Protein AF-A0A7Y4ENT1-F1 (afdb_monomer_lite)

Radius of gyration: 14.51 Å; chains: 1; bounding box: 37×30×38 Å

pLDDT: mean 80.93, std 11.42, range [56.03, 95.62]

Secondary structure (DSSP, 8-state):
-EEE-S-TT---HHHHHHHHHHHHHH-------EEEEEEE-SS-GGGGBTTB--SEEEEEESHHHHHHHHHHHHHTT-EETTTTS--BTTBSEEEE--STTHHHHS-TT-TTHHHHHHHHHHHHT-

Structure (mmCIF, N/CA/C/O backbone):
data_AF-A0A7Y4ENT1-F1
#
_entry.id   AF-A0A7Y4ENT1-F1
#
loop_
_atom_site.group_PDB
_atom_site.id
_atom_site.type_symbol
_atom_site.label_atom_id
_atom_site.label_alt_id
_atom_site.label_comp_id
_atom_site.label_asym_id
_atom_site.label_entity_id
_atom_site.label_seq_id
_atom_site.pdbx_PDB_ins_code
_atom_site.Cartn_x
_atom_site.Cartn_y
_atom_site.Cartn_z
_atom_site.occupancy
_atom_site.B_iso_or_equiv
_atom_site.auth_seq_id
_atom_site.auth_comp_id
_atom_site.auth_asym_id
_atom_site.auth_atom_id
_atom_site.pdbx_PDB_model_num
ATOM 1 N N . MET A 1 1 ? 1.029 7.187 14.096 1.00 68.00 1 MET A N 1
ATOM 2 C CA . MET A 1 1 ? 0.866 6.106 13.090 1.00 68.00 1 MET A CA 1
ATOM 3 C C . MET A 1 1 ? 1.708 4.867 13.403 1.00 68.00 1 MET A C 1
ATOM 5 O O . MET A 1 1 ? 2.828 5.009 13.882 1.00 68.00 1 MET A O 1
ATOM 9 N N . LYS A 1 2 ? 1.192 3.660 13.127 1.00 66.25 2 LYS A N 1
ATOM 10 C CA . LYS A 1 2 ? 1.953 2.396 13.196 1.00 66.25 2 LYS A CA 1
ATOM 11 C C . LYS A 1 2 ? 1.960 1.739 11.819 1.00 66.25 2 LYS A C 1
ATOM 13 O O . LYS A 1 2 ? 0.896 1.434 11.288 1.00 66.25 2 LYS A O 1
ATOM 18 N N . THR A 1 3 ? 3.137 1.499 11.259 1.00 61.16 3 THR A N 1
ATOM 19 C CA . THR A 1 3 ? 3.283 0.753 10.003 1.00 61.16 3 THR A CA 1
ATOM 20 C C . THR A 1 3 ? 3.755 -0.650 10.326 1.00 61.16 3 THR A C 1
ATOM 22 O O . THR A 1 3 ? 4.781 -0.818 10.983 1.00 61.16 3 THR A O 1
ATOM 25 N N . GLU A 1 4 ? 3.014 -1.656 9.870 1.00 64.19 4 GLU A N 1
ATOM 26 C CA . GLU A 1 4 ? 3.390 -3.058 10.030 1.00 64.19 4 GLU A CA 1
ATOM 27 C C . GLU A 1 4 ? 3.678 -3.676 8.662 1.00 64.19 4 GLU A C 1
ATOM 29 O O . GLU A 1 4 ? 2.866 -3.636 7.730 1.00 64.19 4 GLU A O 1
ATOM 34 N N . LEU A 1 5 ? 4.868 -4.259 8.545 1.00 59.22 5 LEU A N 1
ATOM 35 C CA . LEU A 1 5 ? 5.306 -4.980 7.362 1.00 59.22 5 LEU A CA 1
ATOM 36 C C . LEU A 1 5 ? 4.899 -6.445 7.527 1.00 59.22 5 LEU A C 1
ATOM 38 O O . LEU A 1 5 ? 5.542 -7.212 8.237 1.00 59.22 5 LEU A O 1
ATOM 42 N N . LEU A 1 6 ? 3.806 -6.851 6.879 1.00 57.88 6 LEU A N 1
ATOM 43 C CA . LEU A 1 6 ? 3.327 -8.236 6.970 1.00 57.88 6 LEU A CA 1
ATOM 44 C C . LEU A 1 6 ? 4.214 -9.220 6.181 1.00 57.88 6 LEU A C 1
ATOM 46 O O . LEU A 1 6 ? 4.125 -10.430 6.390 1.00 57.88 6 LEU A O 1
ATOM 50 N N . ASN A 1 7 ? 5.090 -8.719 5.296 1.00 58.78 7 ASN A N 1
ATOM 51 C CA . ASN A 1 7 ? 6.089 -9.523 4.593 1.00 58.78 7 ASN A CA 1
ATOM 52 C C . ASN A 1 7 ? 7.352 -8.710 4.225 1.00 58.78 7 ASN A C 1
ATOM 54 O O . ASN A 1 7 ? 7.397 -8.039 3.191 1.00 58.78 7 ASN A O 1
ATOM 58 N N . ASP A 1 8 ? 8.400 -8.823 5.046 1.00 59.56 8 ASP A N 1
ATOM 59 C CA . ASP A 1 8 ? 9.718 -8.195 4.825 1.00 59.56 8 ASP A CA 1
ATOM 60 C C . ASP A 1 8 ? 10.506 -8.797 3.649 1.00 59.56 8 ASP A C 1
ATOM 62 O O . ASP A 1 8 ? 11.524 -8.248 3.228 1.00 59.56 8 ASP A O 1
ATOM 66 N N . SER A 1 9 ? 10.050 -9.925 3.089 1.00 56.19 9 SER A N 1
ATOM 67 C CA . SER A 1 9 ? 10.707 -10.569 1.937 1.00 56.19 9 SER A CA 1
ATOM 68 C C . SER A 1 9 ? 10.575 -9.749 0.655 1.00 56.19 9 SER A C 1
ATOM 70 O O . SER A 1 9 ? 11.279 -10.002 -0.324 1.00 56.19 9 SER A O 1
ATOM 72 N N . PHE A 1 10 ? 9.649 -8.795 0.654 1.00 66.75 10 PHE A N 1
ATOM 73 C CA . PHE A 1 10 ? 9.403 -7.885 -0.444 1.00 66.75 10 PHE A CA 1
ATOM 74 C C . PHE A 1 10 ? 9.720 -6.467 0.026 1.00 66.75 10 PHE A C 1
ATOM 76 O O . PHE A 1 10 ? 9.375 -6.078 1.144 1.00 66.75 10 PHE A O 1
ATOM 83 N N . ASN A 1 11 ? 10.407 -5.702 -0.816 1.00 71.06 11 ASN A N 1
A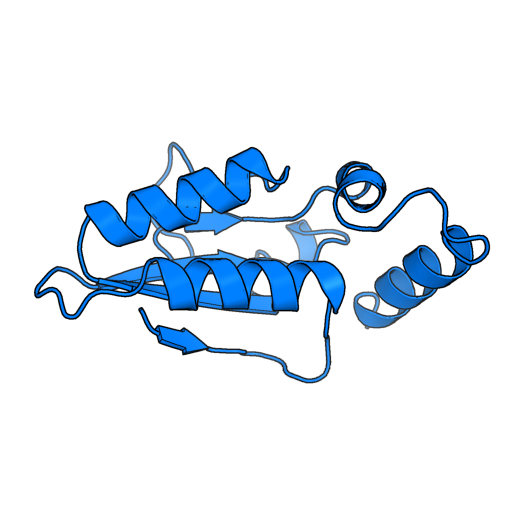TOM 84 C CA . ASN A 1 11 ? 10.767 -4.322 -0.525 1.00 71.06 11 ASN A CA 1
ATOM 85 C C . ASN A 1 11 ? 10.788 -3.521 -1.833 1.00 71.06 11 ASN A C 1
ATOM 87 O O . ASN A 1 11 ? 11.651 -3.716 -2.695 1.00 71.06 11 ASN A O 1
ATOM 91 N N . LEU A 1 12 ? 9.816 -2.627 -1.983 1.00 79.19 12 LEU A N 1
ATOM 92 C CA . LEU A 1 12 ? 9.732 -1.651 -3.061 1.00 79.19 12 LEU A CA 1
ATOM 93 C C . LEU A 1 12 ? 10.539 -0.422 -2.644 1.00 79.19 12 LEU A C 1
ATOM 95 O O . LEU A 1 12 ? 9.977 0.615 -2.326 1.00 79.19 12 LEU A O 1
ATOM 99 N N . LYS A 1 13 ? 11.870 -0.560 -2.614 1.00 75.19 13 LYS A N 1
ATOM 100 C CA . LYS A 1 13 ? 12.808 0.353 -1.932 1.00 75.19 13 LYS A CA 1
ATOM 101 C C . LYS A 1 13 ? 12.507 1.847 -2.034 1.00 75.19 13 LYS A C 1
ATOM 103 O O . LYS A 1 13 ? 12.658 2.536 -1.038 1.00 75.19 13 LYS A O 1
ATOM 108 N N . TYR A 1 14 ? 12.131 2.349 -3.205 1.00 79.62 14 TYR A N 1
ATOM 109 C CA . TYR A 1 14 ? 11.815 3.771 -3.366 1.00 79.62 14 TYR A CA 1
ATOM 110 C C . TYR A 1 14 ? 10.470 4.125 -2.730 1.00 79.62 14 TYR A C 1
ATOM 112 O O . TYR A 1 14 ? 10.426 4.989 -1.861 1.00 79.62 14 TYR A O 1
ATOM 120 N N . PHE A 1 15 ? 9.408 3.403 -3.092 1.00 84.88 15 PHE A N 1
ATOM 121 C CA . PHE A 1 15 ? 8.080 3.594 -2.517 1.00 84.88 15 PHE A CA 1
ATOM 122 C C . PHE A 1 15 ? 8.062 3.410 -0.999 1.00 84.88 15 PHE A C 1
ATOM 124 O O . PHE A 1 15 ? 7.503 4.234 -0.291 1.00 84.88 15 PHE A O 1
ATOM 131 N N . ASP A 1 16 ? 8.692 2.348 -0.496 1.00 86.00 16 ASP A N 1
ATOM 132 C CA . ASP A 1 16 ? 8.725 2.049 0.935 1.00 86.00 16 ASP A CA 1
ATOM 133 C C . ASP A 1 16 ? 9.430 3.159 1.727 1.00 86.00 16 ASP A C 1
ATOM 135 O O . ASP A 1 16 ? 8.961 3.518 2.803 1.00 86.00 16 ASP A O 1
ATOM 139 N N . VAL A 1 17 ? 10.534 3.709 1.201 1.00 86.88 17 VAL A N 1
ATOM 140 C CA . VAL A 1 17 ? 11.252 4.829 1.834 1.00 86.88 17 VAL A CA 1
ATOM 141 C C . VAL A 1 17 ? 10.396 6.089 1.808 1.00 86.88 17 VAL A C 1
ATOM 143 O O . VAL A 1 17 ? 10.213 6.706 2.847 1.00 86.88 17 VAL A O 1
ATOM 146 N N . MET A 1 18 ? 9.812 6.425 0.658 1.00 88.56 18 MET A N 1
ATOM 147 C CA . MET A 1 18 ? 8.941 7.593 0.508 1.00 88.56 18 MET A CA 1
ATOM 148 C C . MET A 1 18 ? 7.717 7.515 1.432 1.00 88.56 18 MET A C 1
ATOM 150 O O . MET A 1 18 ? 7.351 8.489 2.083 1.00 88.56 18 MET A O 1
ATOM 154 N N . LEU A 1 19 ? 7.100 6.335 1.524 1.00 89.81 19 LEU A N 1
ATOM 155 C CA . LEU A 1 19 ? 6.000 6.060 2.437 1.00 89.81 19 LEU A CA 1
ATOM 156 C C . LEU A 1 19 ? 6.446 6.225 3.891 1.00 89.81 19 LEU A C 1
ATOM 158 O O . LEU A 1 19 ? 5.731 6.832 4.681 1.00 89.81 19 LEU A O 1
ATOM 162 N N . GLN A 1 20 ? 7.609 5.688 4.256 1.00 88.62 20 GLN A N 1
ATOM 163 C CA . GLN A 1 20 ? 8.129 5.800 5.613 1.00 88.62 20 GLN A CA 1
ATOM 164 C C . GLN A 1 20 ? 8.423 7.257 5.991 1.00 88.62 20 GLN A C 1
ATOM 166 O O . GLN A 1 20 ? 7.974 7.690 7.048 1.00 88.62 20 GLN A O 1
ATOM 171 N N . GLU A 1 21 ? 9.108 8.011 5.129 1.00 90.12 21 GLU A N 1
ATOM 172 C CA . GLU A 1 21 ? 9.401 9.437 5.333 1.00 90.12 21 GLU A CA 1
ATOM 173 C C . GLU A 1 21 ? 8.108 10.239 5.524 1.00 90.12 21 GLU A C 1
ATOM 175 O O . GLU A 1 21 ? 7.968 10.970 6.503 1.00 90.12 21 GLU A O 1
ATOM 180 N N . HIS A 1 22 ? 7.106 10.019 4.664 1.00 90.12 22 HIS A N 1
ATOM 181 C CA . HIS A 1 22 ? 5.804 10.678 4.789 1.00 90.12 22 HIS A CA 1
ATOM 182 C C . HIS A 1 22 ? 5.120 10.373 6.127 1.00 90.12 22 HIS A C 1
ATOM 184 O O . HIS A 1 22 ? 4.563 11.267 6.766 1.00 90.12 22 HIS A O 1
ATOM 190 N N . ILE A 1 23 ? 5.162 9.115 6.567 1.00 88.62 23 ILE A N 1
ATOM 191 C CA . ILE A 1 23 ? 4.574 8.692 7.841 1.00 88.62 23 ILE A CA 1
ATOM 192 C C . ILE A 1 23 ? 5.308 9.321 9.025 1.00 88.62 23 ILE A C 1
ATOM 194 O O . ILE A 1 23 ? 4.656 9.767 9.967 1.00 88.62 23 ILE A O 1
ATOM 198 N N . GLU A 1 24 ? 6.639 9.358 8.996 1.00 86.69 24 GLU A N 1
ATOM 199 C CA . GLU A 1 24 ? 7.452 9.950 10.060 1.00 86.69 24 GLU A CA 1
ATOM 200 C C . GLU A 1 24 ? 7.172 11.455 10.191 1.00 86.69 24 GLU A C 1
ATOM 202 O O . GLU A 1 24 ? 6.867 11.917 11.295 1.00 86.69 24 GLU A O 1
ATOM 207 N N . ASP A 1 25 ? 7.143 12.181 9.070 1.00 86.38 25 ASP A N 1
ATOM 208 C CA . ASP A 1 25 ? 6.919 13.632 9.021 1.00 86.38 25 ASP A CA 1
ATOM 209 C C . ASP A 1 25 ? 5.498 14.056 9.433 1.00 86.38 25 ASP A C 1
ATOM 211 O O . ASP A 1 25 ? 5.294 15.174 9.914 1.00 86.38 25 ASP A O 1
ATOM 215 N N . ASN A 1 26 ? 4.510 13.170 9.268 1.00 81.75 26 ASN A N 1
ATOM 216 C CA . ASN A 1 26 ? 3.095 13.450 9.547 1.00 81.75 26 ASN A CA 1
ATOM 217 C C . ASN A 1 26 ? 2.549 12.697 10.770 1.00 81.75 26 ASN A C 1
ATOM 219 O O . ASN A 1 26 ? 1.350 12.765 11.053 1.00 81.75 26 ASN A O 1
ATOM 223 N N . SER A 1 27 ? 3.402 11.978 11.505 1.00 74.62 27 SER A N 1
ATOM 224 C CA . SER A 1 27 ? 2.981 11.267 12.709 1.00 74.62 27 SER A CA 1
ATOM 225 C C . SER A 1 27 ? 2.772 12.233 13.875 1.00 74.62 27 SER A C 1
ATOM 227 O O . SER A 1 27 ? 3.657 12.999 14.265 1.00 74.62 27 SER A O 1
ATOM 229 N N . HIS A 1 28 ? 1.585 12.184 14.472 1.00 70.94 28 HIS A N 1
ATOM 230 C CA . HIS A 1 28 ? 1.282 12.937 15.680 1.00 70.94 28 HIS A CA 1
ATOM 231 C C . HIS A 1 28 ? 0.758 11.982 16.756 1.00 70.94 28 HIS A C 1
ATOM 233 O O . HIS A 1 28 ? 0.080 10.998 16.469 1.00 70.94 28 HIS A O 1
ATOM 239 N N . GLU A 1 29 ? 1.080 12.242 18.023 1.00 65.56 29 GLU A N 1
ATOM 240 C CA . GLU A 1 29 ? 0.429 11.536 19.129 1.00 65.56 29 GLU A CA 1
ATOM 241 C C . GLU A 1 29 ? -0.991 12.088 19.274 1.00 65.56 29 GLU A C 1
ATOM 243 O O . GLU A 1 29 ? -1.226 13.087 19.954 1.00 65.56 29 GLU A O 1
ATOM 248 N N . VAL A 1 30 ? -1.934 11.473 18.560 1.00 66.56 30 VAL A N 1
ATOM 249 C CA . VAL A 1 30 ? -3.349 11.848 18.587 1.00 66.56 30 VAL A CA 1
ATOM 250 C C . VAL A 1 30 ? -4.182 10.674 19.086 1.00 66.56 30 VAL A C 1
ATOM 252 O O . VAL A 1 30 ? -3.984 9.536 18.666 1.00 66.56 30 VAL A O 1
ATOM 255 N N . ASP A 1 31 ? -5.153 10.959 19.952 1.00 75.56 31 ASP A N 1
ATOM 256 C CA . ASP A 1 31 ? -6.194 10.002 20.323 1.00 75.56 31 ASP A CA 1
ATOM 257 C C . ASP A 1 31 ? -7.245 9.902 19.207 1.00 75.56 31 ASP A C 1
ATOM 259 O O . ASP A 1 31 ? -7.643 10.902 18.602 1.00 75.56 31 ASP A O 1
ATOM 263 N N . GLY A 1 32 ? -7.754 8.699 18.943 1.00 82.19 32 GLY A N 1
ATOM 264 C CA . GLY A 1 32 ? -8.776 8.506 17.918 1.00 82.19 32 GLY A CA 1
ATOM 265 C C . GLY A 1 32 ? -9.100 7.045 17.634 1.00 82.19 32 GLY A C 1
ATOM 266 O O . GLY A 1 32 ? -8.491 6.132 18.185 1.00 82.19 32 GLY A O 1
ATOM 267 N N . LYS A 1 33 ? -10.084 6.824 16.755 1.00 89.94 33 LYS A N 1
ATOM 268 C CA . LYS A 1 33 ? -10.384 5.491 16.221 1.00 89.94 33 LYS A CA 1
ATOM 269 C C . LYS A 1 33 ? -9.207 5.031 15.355 1.00 89.94 33 LYS A C 1
ATOM 271 O O . LYS A 1 33 ? -8.810 5.763 14.449 1.00 89.94 33 LYS A O 1
ATOM 276 N N . GLU A 1 34 ? -8.701 3.829 15.609 1.00 91.50 34 GLU A N 1
ATOM 277 C CA . GLU A 1 34 ? -7.750 3.171 14.713 1.00 91.50 34 GLU A CA 1
ATOM 278 C C . GLU A 1 34 ? -8.456 2.766 13.413 1.00 91.50 34 GLU A C 1
ATOM 280 O O . GLU A 1 34 ? -9.562 2.215 13.432 1.00 91.50 34 GLU A O 1
ATOM 285 N N . MET A 1 35 ? -7.819 3.072 12.288 1.00 92.56 35 MET A N 1
ATOM 286 C CA . MET A 1 35 ? -8.244 2.655 10.957 1.00 92.56 35 MET A CA 1
ATOM 287 C C . MET A 1 35 ? -7.071 2.026 10.225 1.00 92.56 35 MET A C 1
ATOM 289 O O . MET A 1 35 ? -5.926 2.463 10.367 1.00 92.56 35 MET A O 1
ATOM 293 N N . THR A 1 36 ? -7.359 0.993 9.448 1.00 94.19 36 THR A N 1
ATOM 294 C CA . THR A 1 36 ? -6.348 0.126 8.848 1.00 94.19 36 THR A CA 1
ATOM 295 C C . THR A 1 36 ? -6.391 0.196 7.331 1.00 94.19 36 THR A C 1
ATOM 297 O O . THR A 1 36 ? -7.444 0.219 6.694 1.00 94.19 36 THR A O 1
ATOM 300 N N . ILE A 1 37 ? -5.206 0.225 6.737 1.00 94.94 37 ILE A N 1
ATOM 301 C CA . ILE A 1 37 ? -5.001 0.329 5.299 1.00 94.94 37 ILE A CA 1
ATOM 302 C C . ILE A 1 37 ? -4.133 -0.841 4.868 1.00 94.94 37 ILE A C 1
ATOM 304 O O . ILE A 1 37 ? -3.099 -1.111 5.476 1.00 94.94 37 ILE A O 1
ATOM 308 N N . ALA A 1 38 ? -4.549 -1.532 3.817 1.00 94.06 38 ALA A N 1
ATOM 309 C CA . ALA A 1 38 ? -3.779 -2.568 3.150 1.00 94.06 38 ALA A CA 1
ATOM 310 C C . ALA A 1 38 ? -3.249 -2.032 1.821 1.00 94.06 38 ALA A C 1
ATOM 312 O O . ALA A 1 38 ? -3.989 -1.407 1.069 1.00 94.06 38 ALA A O 1
ATOM 313 N N . ILE A 1 39 ? -1.996 -2.335 1.496 1.00 92.38 39 ILE A N 1
ATOM 314 C CA . ILE A 1 39 ? -1.432 -2.141 0.159 1.00 92.38 39 ILE A CA 1
ATOM 315 C C . ILE A 1 39 ? -1.132 -3.523 -0.403 1.00 92.38 39 ILE A C 1
ATOM 317 O O . ILE A 1 39 ? -0.338 -4.281 0.161 1.00 92.38 39 ILE A O 1
ATOM 321 N N . LEU A 1 40 ? -1.798 -3.871 -1.496 1.00 89.38 40 LEU A N 1
ATOM 322 C CA . LEU A 1 40 ? -1.612 -5.127 -2.199 1.0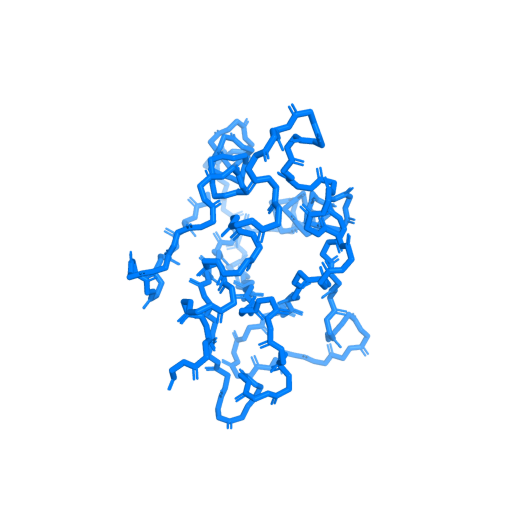0 89.38 40 LEU A CA 1
ATOM 323 C C . LEU A 1 40 ? -0.324 -5.120 -3.017 1.00 89.38 40 LEU A C 1
ATOM 325 O O . LEU A 1 40 ? 0.146 -4.061 -3.441 1.00 89.38 40 LEU A O 1
ATOM 329 N N . PRO A 1 41 ? 0.213 -6.314 -3.308 1.00 82.94 41 PRO A N 1
ATOM 330 C CA . PRO A 1 41 ? 1.197 -6.471 -4.353 1.00 82.94 41 PRO A CA 1
ATOM 331 C C . PRO A 1 41 ? 0.744 -5.809 -5.660 1.00 82.94 41 PRO A C 1
ATOM 333 O O . PRO A 1 41 ? -0.423 -5.928 -6.045 1.00 82.94 41 PRO A O 1
ATOM 336 N N . PRO A 1 42 ? 1.671 -5.161 -6.371 1.00 74.88 42 PRO A N 1
ATOM 337 C CA . PRO A 1 42 ? 1.368 -4.464 -7.619 1.00 74.88 42 PRO A CA 1
ATOM 338 C C . PRO A 1 42 ? 0.906 -5.365 -8.764 1.00 74.88 42 PRO A C 1
ATOM 340 O O . PRO A 1 42 ? 0.281 -4.921 -9.722 1.00 74.88 42 PRO A O 1
ATOM 343 N N . ILE A 1 43 ? 1.243 -6.650 -8.692 1.00 71.69 43 ILE A N 1
ATOM 344 C CA . ILE A 1 43 ? 1.096 -7.570 -9.811 1.00 71.69 43 ILE A CA 1
ATOM 345 C C . ILE A 1 43 ? -0.074 -8.484 -9.539 1.00 71.69 43 ILE A C 1
ATOM 347 O O . ILE A 1 43 ? -0.096 -9.196 -8.542 1.00 71.69 43 ILE A O 1
ATOM 351 N N . GLU A 1 44 ? -1.039 -8.463 -10.456 1.00 73.38 44 GLU A N 1
ATOM 352 C CA . GLU A 1 44 ? -2.263 -9.260 -10.379 1.00 73.38 44 GLU A CA 1
ATOM 353 C C . GLU A 1 44 ? -2.989 -9.110 -9.023 1.00 73.38 44 GLU A C 1
ATOM 355 O O . GLU A 1 44 ? -3.276 -10.117 -8.369 1.00 73.38 44 GLU A O 1
ATOM 360 N N . PRO A 1 45 ? -3.368 -7.884 -8.600 1.00 74.81 45 PRO A N 1
ATOM 361 C CA . PRO A 1 45 ? -3.951 -7.617 -7.275 1.00 74.81 45 PRO A CA 1
ATOM 362 C C . PRO A 1 45 ? -5.160 -8.509 -6.958 1.00 74.81 45 PRO A C 1
ATOM 364 O O . PRO A 1 45 ? -5.369 -8.909 -5.816 1.00 74.81 45 PRO A O 1
ATOM 367 N N . LYS A 1 46 ? -5.908 -8.934 -7.987 1.00 80.69 46 LYS A N 1
ATOM 368 C CA . LYS A 1 46 ? -7.016 -9.895 -7.872 1.00 80.69 46 LYS A CA 1
ATOM 369 C C . LYS A 1 46 ? -6.630 -11.218 -7.200 1.00 80.69 46 LYS A C 1
ATOM 371 O O . LYS A 1 46 ? -7.464 -11.790 -6.504 1.00 80.69 46 LYS A O 1
ATOM 376 N N . LYS A 1 47 ? -5.395 -11.705 -7.376 1.00 81.94 47 LYS A N 1
ATOM 377 C CA . LYS A 1 47 ? -4.897 -12.928 -6.716 1.00 81.94 47 LYS A CA 1
ATOM 378 C C . LYS A 1 47 ? -4.693 -12.747 -5.210 1.00 81.94 47 LYS A C 1
ATOM 380 O O . LYS A 1 47 ? -4.705 -13.732 -4.478 1.00 81.94 47 LYS A O 1
ATOM 385 N N . TYR A 1 48 ? -4.549 -11.505 -4.757 1.00 80.31 48 TYR A N 1
ATOM 386 C CA . TYR A 1 48 ? -4.287 -11.133 -3.368 1.00 80.31 48 TYR A CA 1
ATOM 387 C C . TYR A 1 48 ? -5.519 -10.587 -2.650 1.00 80.31 48 TYR A C 1
ATOM 389 O O . TYR A 1 48 ? -5.387 -10.104 -1.534 1.00 80.31 48 TYR A O 1
ATOM 397 N N . LEU A 1 49 ? -6.700 -10.651 -3.275 1.00 82.69 49 LEU A N 1
ATOM 398 C CA . LEU A 1 49 ? -7.967 -10.214 -2.682 1.00 82.69 49 LEU A CA 1
ATOM 399 C C . LEU A 1 49 ? -8.730 -11.338 -1.968 1.00 82.69 49 LEU A C 1
ATOM 401 O O . LEU A 1 49 ? -9.674 -11.041 -1.250 1.00 82.69 49 LEU A O 1
ATOM 405 N N . ASN A 1 50 ? -8.377 -12.612 -2.180 1.00 82.31 50 ASN A N 1
ATOM 406 C CA . ASN A 1 50 ? -9.098 -13.750 -1.596 1.00 82.31 50 ASN A CA 1
ATOM 407 C C . ASN A 1 50 ? -8.172 -14.961 -1.327 1.00 82.31 50 ASN A C 1
ATOM 409 O O . ASN A 1 50 ? -7.939 -15.767 -2.233 1.00 82.31 50 ASN A O 1
ATOM 413 N N . PRO A 1 51 ? -7.665 -15.142 -0.090 1.00 82.56 51 PRO A N 1
ATOM 414 C CA . PRO A 1 51 ? -7.800 -14.220 1.044 1.00 82.56 51 PRO A CA 1
ATOM 415 C C . PRO A 1 51 ? -6.994 -12.937 0.815 1.00 82.56 51 PRO A C 1
ATOM 417 O O . PRO A 1 51 ? -6.035 -12.963 0.033 1.00 82.56 51 PRO A O 1
ATOM 420 N N . LEU A 1 52 ? -7.355 -11.844 1.497 1.00 86.81 52 LEU A N 1
ATOM 421 C CA . LEU A 1 52 ? -6.589 -10.607 1.415 1.00 86.81 52 LEU A CA 1
ATOM 422 C C . LEU A 1 52 ? -5.143 -10.836 1.886 1.00 86.81 52 LEU A C 1
ATOM 424 O O . LEU A 1 52 ? -4.895 -11.331 2.987 1.00 86.81 52 LEU A O 1
ATOM 428 N N . ARG A 1 53 ? -4.174 -10.503 1.033 1.00 86.50 53 ARG A N 1
ATOM 429 C CA . ARG A 1 53 ? -2.737 -10.689 1.285 1.00 86.50 53 ARG A CA 1
ATOM 430 C C . ARG A 1 53 ? -1.989 -9.394 0.986 1.00 86.50 53 ARG A C 1
ATOM 432 O O . ARG A 1 53 ? -1.395 -9.267 -0.088 1.00 86.50 53 ARG A O 1
ATOM 439 N N . PRO A 1 54 ? -2.042 -8.421 1.907 1.00 88.38 54 PRO A N 1
ATOM 440 C CA . PRO A 1 54 ? -1.307 -7.181 1.754 1.00 88.38 54 PRO A CA 1
ATOM 441 C C . PRO A 1 54 ? 0.201 -7.424 1.766 1.00 88.38 54 PRO A C 1
ATOM 443 O O . PRO A 1 54 ? 0.730 -8.264 2.493 1.00 88.38 54 PRO A O 1
ATOM 446 N N . TYR A 1 55 ? 0.891 -6.630 0.965 1.00 85.25 55 TYR A N 1
ATOM 447 C CA . TYR A 1 55 ? 2.334 -6.472 0.992 1.00 85.25 55 TYR A CA 1
ATOM 448 C C . TYR A 1 55 ? 2.771 -5.503 2.112 1.00 85.25 55 TYR A C 1
ATOM 450 O O . TYR A 1 55 ? 3.798 -5.717 2.765 1.00 85.25 55 TYR A O 1
ATOM 458 N N . ARG A 1 56 ? 1.966 -4.464 2.377 1.00 89.50 56 ARG A N 1
ATOM 459 C CA . ARG A 1 56 ? 2.128 -3.528 3.504 1.00 89.50 56 ARG A CA 1
ATOM 460 C C . ARG A 1 56 ? 0.790 -3.292 4.185 1.00 89.50 56 ARG A C 1
ATOM 462 O O . ARG A 1 56 ? -0.243 -3.273 3.517 1.00 89.50 56 ARG A O 1
ATOM 469 N N . SER A 1 57 ? 0.825 -3.063 5.491 1.00 91.69 57 SER A N 1
ATOM 470 C CA . SER A 1 57 ? -0.323 -2.574 6.249 1.00 91.69 57 SER A CA 1
ATOM 471 C C . SER A 1 57 ? 0.046 -1.337 7.054 1.00 91.69 57 SER A C 1
ATOM 473 O O . SER A 1 57 ? 1.147 -1.239 7.595 1.00 91.69 57 SER A O 1
ATOM 475 N N . ILE A 1 58 ? -0.881 -0.391 7.135 1.00 91.75 58 ILE A N 1
ATOM 476 C CA . ILE A 1 58 ? -0.708 0.862 7.865 1.00 91.75 58 ILE A CA 1
ATOM 477 C C . ILE A 1 58 ? -1.898 1.026 8.801 1.00 91.75 58 ILE A C 1
ATOM 479 O O . ILE A 1 58 ? -3.044 0.883 8.379 1.00 91.75 58 ILE A O 1
ATOM 483 N N . THR A 1 59 ? -1.623 1.365 10.054 1.00 91.94 59 THR A N 1
ATOM 484 C CA . THR A 1 59 ? -2.628 1.737 11.047 1.00 91.94 59 THR A CA 1
ATOM 485 C C . THR A 1 59 ? -2.497 3.227 11.340 1.00 91.94 59 THR A C 1
ATOM 487 O O . THR A 1 59 ? -1.475 3.693 11.862 1.00 91.94 59 THR A O 1
ATOM 490 N N . ALA A 1 60 ? -3.544 3.973 10.997 1.00 90.56 60 ALA A N 1
ATOM 491 C CA . ALA A 1 60 ? -3.683 5.396 11.274 1.00 90.56 60 ALA A CA 1
ATOM 492 C C . ALA A 1 60 ? -4.625 5.611 12.465 1.00 90.56 60 ALA A C 1
ATOM 494 O O . ALA A 1 60 ? -5.634 4.912 12.596 1.00 90.56 60 ALA A O 1
ATOM 495 N N . THR A 1 61 ? -4.320 6.589 13.317 1.00 89.62 61 THR A N 1
ATOM 496 C CA . THR A 1 61 ? -5.139 6.910 14.487 1.00 89.62 61 THR A CA 1
ATOM 497 C C . THR A 1 61 ? -5.876 8.225 14.257 1.00 89.62 61 THR A C 1
ATOM 499 O O . THR A 1 61 ? -5.288 9.300 14.190 1.00 89.62 61 THR A O 1
ATOM 502 N N . GLY A 1 62 ? -7.204 8.148 14.162 1.00 88.56 62 GLY A N 1
ATOM 503 C CA . GLY A 1 62 ? -8.054 9.309 13.913 1.00 88.56 62 GLY A CA 1
ATOM 504 C C . GLY A 1 62 ? -8.180 9.682 12.431 1.00 88.56 62 GLY A C 1
ATOM 505 O O . GLY A 1 62 ? -7.382 9.300 11.577 1.00 88.56 62 GLY A O 1
ATOM 506 N N . LEU A 1 63 ? -9.248 10.425 12.118 1.00 89.50 63 LEU A N 1
ATOM 507 C CA . LEU A 1 63 ? -9.663 10.711 10.738 1.00 89.50 63 LEU A CA 1
ATOM 508 C C . LEU A 1 63 ? -8.618 11.506 9.947 1.00 89.50 63 LEU A C 1
ATOM 510 O O . LEU A 1 63 ? -8.433 11.251 8.764 1.00 89.50 63 LEU A O 1
ATOM 514 N N . ASN A 1 64 ? -7.923 12.441 10.596 1.00 89.44 64 ASN A N 1
ATOM 515 C CA . ASN A 1 64 ? -6.946 13.290 9.920 1.00 89.4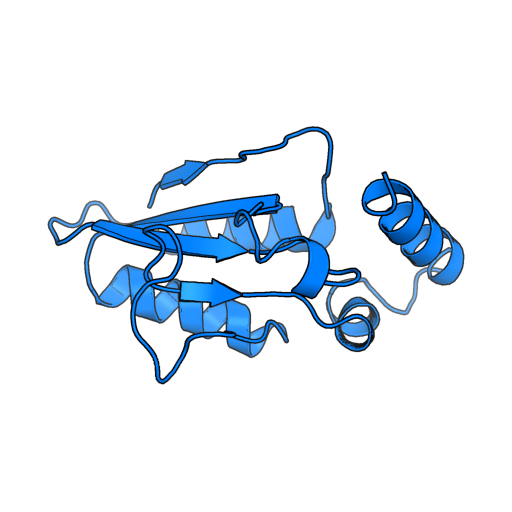4 64 ASN A CA 1
ATOM 516 C C . ASN A 1 64 ? -5.729 12.495 9.437 1.00 89.44 64 ASN A C 1
ATOM 518 O O . ASN A 1 64 ? -5.338 12.664 8.287 1.00 89.44 64 ASN A O 1
ATOM 522 N N . GLU A 1 65 ? -5.164 11.613 10.274 1.00 88.81 65 GLU A N 1
ATOM 523 C CA . GLU A 1 65 ? -4.046 10.751 9.861 1.00 88.81 65 GLU A CA 1
ATOM 524 C C . GLU A 1 65 ? -4.475 9.825 8.722 1.00 88.81 65 GLU A C 1
ATOM 526 O O . GLU A 1 65 ? -3.760 9.683 7.735 1.00 88.81 65 GLU A O 1
ATOM 531 N N . PHE A 1 66 ? -5.673 9.239 8.831 1.00 91.50 66 PHE A N 1
ATOM 532 C CA . PHE A 1 66 ? -6.208 8.338 7.815 1.00 91.50 66 PHE A CA 1
ATOM 533 C C . PHE A 1 66 ? -6.426 9.032 6.465 1.00 91.50 66 PHE A C 1
ATOM 535 O O . PHE A 1 66 ? -6.039 8.496 5.428 1.00 91.50 66 PHE A O 1
ATOM 542 N N . ILE A 1 67 ? -7.001 10.237 6.454 1.00 92.06 67 ILE A N 1
ATOM 543 C CA . ILE A 1 67 ? -7.160 11.018 5.219 1.00 92.06 67 ILE A CA 1
ATOM 544 C C . ILE A 1 67 ? -5.792 11.406 4.657 1.00 92.06 67 ILE A C 1
ATOM 546 O O . ILE A 1 67 ? -5.565 11.242 3.467 1.00 92.06 67 ILE A O 1
ATOM 550 N N . ASN A 1 68 ? -4.868 11.873 5.499 1.00 92.31 68 ASN A N 1
ATOM 551 C CA . ASN A 1 68 ? -3.539 12.292 5.060 1.00 92.31 68 ASN A CA 1
ATOM 552 C C . ASN A 1 68 ? -2.806 11.153 4.330 1.00 92.31 68 ASN A C 1
ATOM 554 O O . ASN A 1 68 ? -2.351 11.337 3.202 1.00 92.31 68 ASN A O 1
ATOM 558 N N . ILE A 1 69 ? -2.764 9.958 4.927 1.00 92.75 69 ILE A N 1
ATOM 559 C CA . ILE A 1 69 ? -2.082 8.824 4.304 1.00 92.75 69 ILE A CA 1
ATOM 560 C C . ILE A 1 69 ? -2.822 8.318 3.060 1.00 92.75 69 ILE A C 1
ATOM 562 O O . ILE A 1 69 ? -2.181 8.013 2.063 1.00 92.75 69 ILE A O 1
ATOM 566 N N . THR A 1 70 ? -4.158 8.253 3.069 1.00 94.38 70 THR A N 1
ATOM 567 C CA . THR A 1 70 ? -4.911 7.784 1.892 1.00 94.38 70 THR A CA 1
ATOM 568 C C . THR A 1 70 ? -4.786 8.750 0.717 1.00 94.38 70 THR A C 1
ATOM 570 O O . THR A 1 70 ? -4.579 8.288 -0.401 1.00 94.38 70 THR A O 1
ATOM 573 N N . SER A 1 71 ? -4.800 10.064 0.963 1.00 94.31 71 SER A N 1
ATOM 574 C CA . SER A 1 71 ? -4.504 11.078 -0.053 1.00 94.31 71 SER A CA 1
ATOM 575 C C . SER A 1 71 ? -3.094 10.927 -0.614 1.00 94.31 71 SER A C 1
ATOM 577 O O . SER A 1 71 ? -2.939 10.900 -1.828 1.00 94.31 71 SER A O 1
ATOM 579 N N . PHE A 1 72 ? -2.081 10.756 0.240 1.00 93.50 72 PHE A N 1
ATOM 580 C CA . PHE A 1 72 ? -0.703 10.535 -0.207 1.00 93.50 72 PHE A CA 1
ATOM 581 C C . PHE A 1 72 ? -0.581 9.311 -1.125 1.00 93.50 72 PHE A C 1
ATOM 583 O O . PHE A 1 72 ? 0.092 9.373 -2.151 1.00 93.50 72 PHE A O 1
ATOM 590 N N . LEU A 1 73 ? -1.246 8.200 -0.790 1.00 93.38 73 LEU A N 1
ATOM 591 C CA . LEU A 1 73 ? -1.234 7.006 -1.636 1.00 93.38 73 LEU A CA 1
ATOM 592 C C . LEU A 1 73 ? -1.888 7.282 -3.001 1.00 93.38 73 LEU A C 1
ATOM 594 O O . LEU A 1 73 ? -1.318 6.905 -4.022 1.00 93.38 73 LEU A O 1
ATOM 598 N N . GLU A 1 74 ? -3.038 7.964 -3.033 1.00 92.88 74 GLU A N 1
ATOM 599 C CA . GLU A 1 74 ? -3.720 8.326 -4.288 1.00 92.88 74 GLU A CA 1
ATOM 600 C C . GLU A 1 74 ? -2.907 9.313 -5.143 1.00 92.88 74 GLU A C 1
ATOM 602 O O . GLU A 1 74 ? -2.834 9.153 -6.359 1.00 92.88 74 GLU A O 1
ATOM 607 N N . GLU A 1 75 ? -2.260 10.303 -4.523 1.00 91.19 75 GLU A N 1
ATOM 608 C CA . GLU A 1 75 ? -1.399 11.286 -5.201 1.00 91.19 75 GLU A CA 1
ATOM 609 C C . GLU A 1 75 ? -0.150 10.650 -5.830 1.00 91.19 75 GLU A C 1
ATOM 611 O O . GLU A 1 75 ? 0.371 11.175 -6.810 1.00 91.19 75 GLU A O 1
ATOM 616 N N . ASN A 1 76 ? 0.295 9.506 -5.301 1.00 88.06 76 ASN A N 1
ATOM 617 C CA . ASN A 1 76 ? 1.409 8.713 -5.830 1.00 88.06 76 ASN A CA 1
ATOM 618 C C . ASN A 1 76 ? 0.943 7.540 -6.717 1.00 88.06 76 ASN A C 1
ATOM 620 O O . ASN A 1 76 ? 1.667 6.556 -6.872 1.00 88.06 76 ASN A O 1
ATOM 624 N N . GLY A 1 77 ? -0.276 7.615 -7.260 1.00 87.38 77 GLY A N 1
ATOM 625 C CA . GLY A 1 77 ? -0.763 6.686 -8.284 1.00 87.38 77 GLY A CA 1
ATOM 626 C C . GLY A 1 77 ? -1.398 5.397 -7.755 1.00 87.38 77 GLY A C 1
ATOM 627 O O . GLY A 1 77 ? -1.838 4.557 -8.540 1.00 87.38 77 GLY A O 1
ATOM 628 N N . LEU A 1 78 ? -1.503 5.195 -6.436 1.00 91.81 78 LEU A N 1
ATOM 629 C CA . LEU A 1 78 ? -2.170 4.004 -5.909 1.00 91.81 78 LEU A CA 1
ATOM 630 C C . LEU A 1 78 ? -3.689 4.130 -6.013 1.00 91.81 78 LEU A C 1
ATOM 632 O O . LEU A 1 78 ? -4.287 5.165 -5.734 1.00 91.81 78 LEU A O 1
ATOM 636 N N . VAL A 1 79 ? -4.339 3.011 -6.324 1.00 91.94 79 VAL A N 1
ATOM 637 C CA . VAL A 1 79 ? -5.789 2.959 -6.515 1.00 91.94 79 VAL A CA 1
ATOM 638 C C . VAL A 1 79 ? -6.451 2.239 -5.346 1.00 91.94 79 VAL A C 1
ATOM 640 O O . VAL A 1 79 ? -6.156 1.072 -5.073 1.00 91.94 79 VAL A O 1
ATOM 643 N N . CYS A 1 80 ? -7.388 2.919 -4.680 1.00 93.94 80 CYS A N 1
ATOM 644 C CA . CYS A 1 80 ? -8.227 2.335 -3.636 1.00 93.94 80 CYS A CA 1
ATOM 645 C C . CYS A 1 80 ? -9.346 1.476 -4.248 1.00 93.94 80 CYS A C 1
ATOM 647 O O . CYS A 1 80 ? -10.223 1.971 -4.955 1.00 93.94 80 CYS A O 1
ATOM 649 N N . ILE A 1 81 ? -9.336 0.176 -3.957 1.00 92.00 81 ILE A N 1
ATOM 650 C CA . ILE A 1 81 ? -10.260 -0.820 -4.522 1.00 92.00 81 ILE A CA 1
ATOM 651 C C . ILE A 1 81 ? -11.651 -0.703 -3.899 1.00 92.00 81 ILE A C 1
ATOM 653 O O . ILE A 1 81 ? -12.653 -0.995 -4.551 1.00 92.00 81 ILE A O 1
ATOM 657 N N . ASN A 1 82 ? -11.717 -0.302 -2.631 1.00 93.00 82 ASN A N 1
ATOM 658 C CA . ASN A 1 82 ? -12.935 -0.342 -1.833 1.00 93.00 82 ASN A CA 1
ATOM 659 C C . ASN A 1 82 ? -13.449 1.052 -1.442 1.00 93.00 82 ASN A C 1
ATOM 661 O O . ASN A 1 82 ? -14.244 1.143 -0.512 1.00 93.00 82 ASN A O 1
ATOM 665 N N . LYS A 1 83 ? -13.045 2.108 -2.167 1.00 87.00 83 LYS A N 1
ATOM 666 C CA . LYS A 1 83 ? -13.341 3.526 -1.872 1.00 87.00 83 LYS A CA 1
ATOM 667 C C . LYS A 1 83 ? -14.819 3.813 -1.584 1.00 87.00 83 LYS A C 1
ATOM 669 O O . LYS A 1 83 ? -15.130 4.535 -0.644 1.00 87.00 83 LYS A O 1
ATOM 674 N N . ASP A 1 84 ? -15.713 3.196 -2.356 1.00 85.50 84 ASP A N 1
ATOM 675 C CA . ASP A 1 84 ? -17.169 3.374 -2.246 1.00 85.50 84 ASP A CA 1
ATOM 676 C C . ASP A 1 84 ? -17.876 2.172 -1.593 1.00 85.50 84 ASP A C 1
ATOM 678 O O . ASP A 1 84 ? -19.087 1.982 -1.733 1.00 85.50 84 ASP A O 1
ATOM 682 N N . SER A 1 85 ? -17.125 1.311 -0.909 1.00 87.12 85 SER A N 1
ATOM 683 C CA . SER A 1 85 ? -17.640 0.080 -0.308 1.00 87.12 85 SER A CA 1
ATOM 684 C C . SER A 1 85 ? -17.191 -0.073 1.145 1.00 87.12 85 SER A C 1
ATOM 686 O O . SER A 1 85 ? -16.466 0.757 1.683 1.00 87.12 85 SER A O 1
ATOM 688 N N . GLY A 1 86 ? -17.679 -1.117 1.815 1.00 89.56 86 GLY A N 1
ATOM 689 C CA . GLY A 1 86 ? -17.288 -1.407 3.193 1.00 89.56 86 GLY A CA 1
ATOM 690 C C . GLY A 1 86 ? -15.835 -1.871 3.323 1.00 89.56 86 GLY A C 1
ATOM 691 O O . GLY A 1 86 ? -15.099 -2.013 2.342 1.00 89.56 86 GLY A O 1
ATOM 692 N N . SER A 1 87 ? -15.442 -2.157 4.562 1.00 91.19 87 SER A N 1
ATOM 693 C CA . SER A 1 87 ? -14.152 -2.778 4.844 1.00 91.19 87 SER A CA 1
ATOM 694 C C . SER A 1 87 ? -14.040 -4.162 4.196 1.00 91.19 87 SER A C 1
ATOM 696 O O . SER A 1 87 ? -15.023 -4.901 4.084 1.00 91.19 87 SER A O 1
ATOM 698 N N . ILE A 1 88 ? -12.825 -4.518 3.780 1.00 92.00 88 ILE A N 1
ATOM 699 C CA . ILE A 1 88 ? -12.488 -5.827 3.204 1.00 92.00 88 ILE A CA 1
ATOM 700 C C . ILE A 1 88 ? -11.519 -6.516 4.159 1.00 92.00 88 ILE A C 1
ATOM 702 O O . ILE A 1 88 ? -10.478 -5.953 4.481 1.00 92.00 88 ILE A O 1
ATOM 706 N N . ASP A 1 89 ? -11.865 -7.715 4.633 1.00 89.19 89 ASP A N 1
ATOM 707 C CA . ASP A 1 89 ? -11.044 -8.519 5.553 1.00 89.19 89 ASP A CA 1
ATOM 708 C C . ASP A 1 89 ? -10.502 -7.729 6.768 1.00 89.19 89 ASP A C 1
ATOM 710 O O . ASP A 1 89 ? -9.403 -7.973 7.256 1.00 89.19 89 ASP A O 1
ATOM 714 N N . GLY A 1 90 ? -11.289 -6.769 7.273 1.00 90.00 90 GLY A N 1
ATOM 715 C CA . GLY A 1 90 ? -10.925 -5.936 8.426 1.00 90.00 90 GLY A CA 1
ATOM 716 C C . GLY A 1 90 ? -10.082 -4.695 8.109 1.00 90.00 90 GLY A C 1
ATOM 717 O O . GLY A 1 90 ? -9.727 -3.981 9.043 1.00 90.00 90 GLY A O 1
ATOM 718 N N . PHE A 1 91 ? -9.801 -4.412 6.833 1.00 93.38 91 PHE A N 1
ATOM 719 C CA . PHE A 1 91 ? -9.144 -3.183 6.381 1.00 93.38 91 PHE A CA 1
ATOM 720 C C . PHE A 1 91 ? -10.164 -2.136 5.935 1.00 93.38 91 PHE A C 1
ATOM 722 O O . PHE A 1 91 ? -11.040 -2.435 5.119 1.00 93.38 91 PHE A O 1
ATOM 729 N N . ASP A 1 92 ? -10.050 -0.912 6.458 1.00 95.06 92 ASP A N 1
ATOM 730 C CA . ASP A 1 92 ? -10.901 0.220 6.075 1.00 95.06 92 ASP A CA 1
ATOM 731 C C . ASP A 1 92 ? -10.637 0.643 4.620 1.00 95.06 92 ASP A C 1
ATOM 733 O O . ASP A 1 92 ? -11.588 0.871 3.873 1.00 95.06 92 ASP A O 1
ATOM 737 N N . CYS A 1 93 ? -9.371 0.657 4.179 1.00 95.62 93 CYS A N 1
ATOM 738 C CA . CYS A 1 93 ? -9.011 0.838 2.768 1.00 95.62 93 CYS A CA 1
ATOM 739 C C . CYS A 1 93 ? -8.036 -0.228 2.258 1.00 95.62 93 CYS A C 1
ATOM 741 O O . CYS A 1 93 ? -7.106 -0.632 2.952 1.00 95.62 93 CYS A O 1
ATOM 743 N N . VAL A 1 94 ? -8.213 -0.638 1.003 1.00 94.75 94 VAL A N 1
ATOM 744 C CA . VAL A 1 94 ? -7.323 -1.560 0.292 1.00 94.75 94 VAL A CA 1
ATOM 745 C C . VAL A 1 94 ? -6.850 -0.898 -0.994 1.00 94.75 94 VAL A C 1
ATOM 747 O O . VAL A 1 94 ? -7.644 -0.651 -1.898 1.00 94.75 94 VAL A O 1
ATOM 750 N N . PHE A 1 95 ? -5.552 -0.651 -1.088 1.00 94.31 95 PHE A N 1
ATOM 751 C CA . PHE A 1 95 ? -4.887 -0.057 -2.239 1.00 94.31 95 PHE A CA 1
ATOM 752 C C . PHE A 1 95 ? -4.124 -1.099 -3.045 1.00 94.31 95 PHE A C 1
ATOM 754 O O . PHE A 1 95 ? -3.678 -2.113 -2.512 1.00 94.31 95 PHE A O 1
ATOM 761 N N . PHE A 1 96 ? -3.907 -0.821 -4.323 1.00 90.62 96 PHE A N 1
ATOM 762 C CA . PHE A 1 96 ? -2.877 -1.480 -5.118 1.00 90.62 96 PHE A CA 1
ATOM 763 C C . PHE A 1 96 ? -2.114 -0.438 -5.932 1.00 90.62 96 PHE A C 1
ATOM 765 O O . PHE A 1 96 ? -2.640 0.638 -6.210 1.00 90.62 96 PHE A O 1
ATOM 772 N N . ILE A 1 97 ? -0.884 -0.775 -6.305 1.00 86.19 97 ILE A N 1
ATOM 773 C CA . ILE A 1 97 ? -0.059 0.036 -7.201 1.00 86.19 97 ILE A CA 1
ATOM 774 C C . ILE A 1 97 ? -0.294 -0.489 -8.627 1.00 86.19 97 ILE A C 1
ATOM 776 O O . ILE A 1 97 ? 0.041 -1.652 -8.881 1.00 86.19 97 ILE A O 1
ATOM 780 N N . PRO A 1 98 ? -0.895 0.289 -9.544 1.00 81.81 98 PRO A N 1
ATOM 781 C CA . PRO A 1 98 ? -1.008 -0.098 -10.946 1.00 81.81 98 PRO A CA 1
ATOM 782 C C . PRO A 1 98 ? 0.373 -0.314 -11.574 1.00 81.81 98 PRO A C 1
ATOM 784 O O . PRO A 1 98 ? 1.334 0.366 -11.230 1.00 81.81 98 PRO A O 1
ATOM 787 N N . GLU A 1 99 ? 0.486 -1.257 -12.512 1.00 73.50 99 GLU A N 1
ATOM 788 C CA . GLU A 1 99 ? 1.779 -1.574 -13.140 1.00 73.50 99 GLU A CA 1
ATOM 789 C C . GLU A 1 99 ? 2.354 -0.391 -13.945 1.00 73.50 99 GLU A C 1
ATOM 791 O O . GLU A 1 99 ? 3.567 -0.237 -14.037 1.00 73.50 99 GLU A O 1
ATOM 796 N N . GLU A 1 100 ? 1.488 0.458 -14.497 1.00 70.25 100 GLU A N 1
ATOM 797 C CA . GLU A 1 100 ? 1.862 1.674 -15.232 1.00 70.25 100 GLU A CA 1
ATOM 798 C C . GLU A 1 100 ? 2.508 2.745 -14.340 1.00 70.25 100 GLU A C 1
ATOM 800 O O . GLU A 1 100 ? 3.475 3.379 -14.751 1.00 70.25 100 GLU A O 1
ATOM 805 N N . GLU A 1 101 ? 2.080 2.836 -13.081 1.00 70.38 101 GLU A N 1
ATOM 806 C CA . GLU A 1 101 ? 2.570 3.810 -12.095 1.00 70.38 101 GLU A CA 1
ATOM 807 C C . GLU A 1 101 ? 3.947 3.423 -11.521 1.00 70.38 101 GLU A C 1
ATOM 809 O O . GLU A 1 101 ? 4.570 4.179 -10.778 1.00 70.38 101 GLU A O 1
ATOM 814 N N . PHE A 1 102 ? 4.490 2.252 -11.885 1.00 68.38 102 PHE A N 1
ATOM 815 C CA . PHE A 1 102 ? 5.874 1.907 -11.541 1.00 68.38 102 PHE A CA 1
ATOM 816 C C . PHE A 1 102 ? 6.885 2.872 -12.151 1.00 68.38 102 PHE A C 1
ATOM 818 O O . PHE A 1 102 ? 7.956 3.057 -11.576 1.00 68.38 102 PHE A O 1
ATOM 825 N N . ILE A 1 103 ? 6.562 3.463 -13.301 1.00 59.41 103 ILE A N 1
ATOM 826 C CA . ILE A 1 103 ? 7.432 4.435 -13.965 1.00 59.41 103 ILE A CA 1
ATOM 827 C C . ILE A 1 103 ? 7.532 5.706 -13.116 1.00 59.41 103 ILE A C 1
ATOM 829 O O . ILE A 1 103 ? 8.614 6.261 -12.977 1.00 59.41 103 ILE A O 1
ATOM 833 N N . ASP A 1 104 ? 6.438 6.126 -12.487 1.00 62.31 104 ASP A N 1
ATOM 834 C CA . ASP A 1 104 ? 6.392 7.366 -11.710 1.00 62.31 104 ASP A CA 1
ATOM 835 C C . ASP A 1 104 ? 6.955 7.191 -10.288 1.00 62.31 104 ASP A C 1
ATOM 837 O O . ASP A 1 104 ? 7.514 8.119 -9.701 1.00 62.31 104 ASP A O 1
ATOM 841 N N . ILE A 1 105 ? 6.897 5.969 -9.748 1.00 65.75 105 ILE A N 1
ATOM 842 C CA . ILE A 1 105 ? 7.426 5.620 -8.418 1.00 65.75 105 ILE A CA 1
ATOM 843 C C . ILE A 1 105 ? 8.951 5.376 -8.439 1.00 65.75 105 ILE A C 1
ATOM 845 O O . ILE A 1 105 ? 9.617 5.409 -7.396 1.00 65.75 105 ILE A O 1
ATOM 849 N N . TYR A 1 106 ? 9.538 5.127 -9.614 1.00 66.44 106 TYR A N 1
ATOM 850 C CA . TYR A 1 106 ? 10.963 4.840 -9.783 1.00 66.44 106 TYR A CA 1
ATOM 851 C C . TYR A 1 106 ? 11.588 5.809 -10.791 1.00 66.44 106 TYR A C 1
ATOM 853 O O . TYR A 1 106 ? 11.065 5.973 -11.878 1.00 66.44 106 TYR A O 1
ATOM 861 N N . PRO A 1 107 ? 12.753 6.416 -10.517 1.00 62.31 1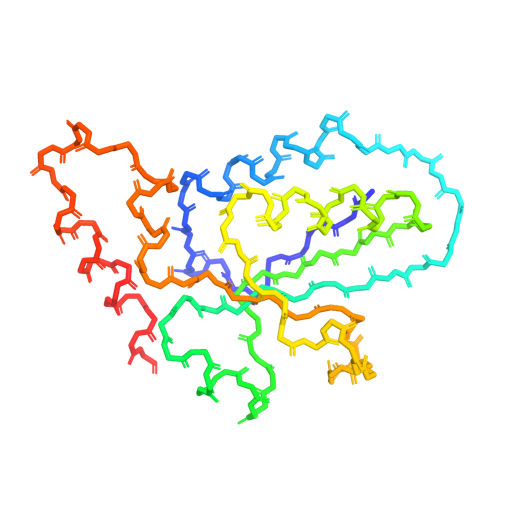07 PRO A N 1
ATOM 862 C CA . PRO A 1 107 ? 13.314 7.424 -11.415 1.00 62.31 107 PRO A CA 1
ATOM 863 C C . PRO A 1 107 ? 13.560 6.877 -12.839 1.00 62.31 107 PRO A C 1
ATOM 865 O O . PRO A 1 107 ? 14.423 6.019 -13.030 1.00 62.31 107 PRO A O 1
ATOM 868 N N . GLU A 1 108 ? 12.857 7.433 -13.836 1.00 56.03 108 GLU A N 1
ATOM 869 C CA . GLU A 1 108 ? 12.912 7.053 -15.267 1.00 56.03 108 GLU A CA 1
ATOM 870 C C . GLU A 1 108 ? 14.324 7.076 -15.876 1.00 56.03 108 GLU A C 1
ATOM 872 O O . GLU A 1 108 ? 14.619 6.385 -16.848 1.00 56.03 108 GLU A O 1
ATOM 877 N N . ASN A 1 109 ? 15.229 7.863 -15.291 1.00 61.75 109 ASN A N 1
ATOM 878 C CA . ASN A 1 109 ? 16.607 8.006 -15.759 1.00 61.75 109 ASN A CA 1
ATOM 879 C C . ASN A 1 109 ? 17.510 6.811 -15.396 1.00 61.75 109 ASN A C 1
ATOM 881 O O . ASN A 1 109 ? 18.721 6.876 -15.622 1.00 61.75 109 ASN A O 1
ATOM 885 N N . ASP A 1 110 ? 16.968 5.742 -14.803 1.00 62.09 110 ASP A N 1
ATOM 886 C CA . ASP A 1 110 ? 17.731 4.542 -14.473 1.00 62.09 110 ASP A CA 1
ATOM 887 C C . ASP A 1 110 ? 17.884 3.621 -15.708 1.00 62.09 110 ASP A C 1
ATOM 889 O O . ASP A 1 110 ? 16.909 3.021 -16.163 1.00 62.09 110 ASP A O 1
ATOM 893 N N . PRO A 1 111 ? 19.105 3.420 -16.244 1.00 66.19 111 PRO A N 1
ATOM 894 C CA . PRO A 1 111 ? 19.338 2.516 -17.374 1.00 66.19 111 PRO A CA 1
ATOM 895 C C . PRO A 1 111 ? 19.005 1.040 -17.075 1.00 66.19 111 PRO A C 1
ATOM 897 O O . PRO A 1 111 ? 18.993 0.222 -17.995 1.00 66.19 111 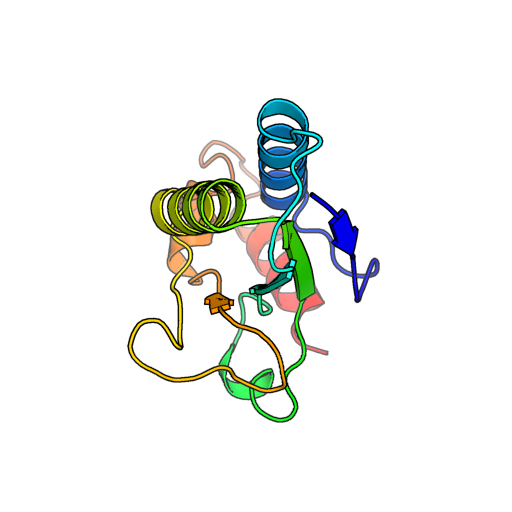PRO A O 1
ATOM 900 N N . ALA A 1 112 ? 18.733 0.680 -15.816 1.00 66.88 112 ALA A N 1
ATOM 901 C CA . ALA A 1 112 ? 18.275 -0.639 -15.388 1.00 66.88 112 ALA A CA 1
ATOM 902 C C . ALA A 1 112 ? 16.750 -0.722 -15.154 1.00 66.88 112 ALA A C 1
ATOM 904 O O . ALA A 1 112 ? 16.292 -1.694 -14.552 1.00 66.88 112 ALA A O 1
ATOM 905 N N . TYR A 1 113 ? 15.965 0.258 -15.617 1.00 68.19 113 TYR 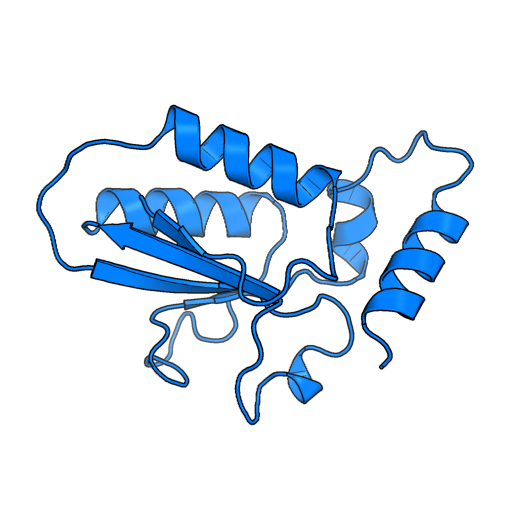A N 1
ATOM 906 C CA . TYR A 1 113 ? 14.515 0.349 -15.399 1.00 68.19 113 TYR A CA 1
ATOM 907 C C . TYR A 1 113 ? 13.759 -0.969 -15.677 1.00 68.19 113 TYR A C 1
ATOM 909 O O . TYR A 1 113 ? 13.149 -1.542 -14.774 1.00 68.19 113 TYR A O 1
ATOM 917 N N . GLU A 1 114 ? 13.903 -1.530 -16.882 1.00 71.06 114 GLU A N 1
ATOM 918 C CA . GLU A 1 114 ? 13.265 -2.802 -17.268 1.00 71.06 114 GLU A CA 1
ATOM 919 C C . GLU A 1 114 ? 13.705 -3.985 -16.387 1.00 71.06 114 GLU A C 1
ATOM 921 O O . GLU A 1 114 ? 12.894 -4.818 -15.984 1.00 71.06 114 GLU A O 1
ATOM 926 N N . GLN A 1 115 ? 14.986 -4.042 -16.005 1.00 73.06 115 GLN A N 1
ATOM 927 C CA . GLN A 1 115 ? 15.496 -5.102 -15.125 1.00 73.06 115 GLN A CA 1
ATOM 928 C C . GLN A 1 115 ? 14.927 -4.995 -13.705 1.00 73.06 115 GLN A C 1
ATOM 930 O O . GLN A 1 115 ? 14.718 -6.013 -13.044 1.00 73.06 115 GLN A O 1
ATOM 935 N N . ARG A 1 116 ? 14.662 -3.774 -13.223 1.00 71.56 116 ARG A N 1
ATOM 936 C CA . ARG A 1 116 ? 14.031 -3.540 -11.918 1.00 71.56 116 ARG A CA 1
ATOM 937 C C . ARG A 1 116 ? 12.558 -3.923 -11.936 1.00 71.56 116 ARG A C 1
ATOM 939 O O . ARG A 1 116 ? 12.122 -4.594 -11.003 1.00 71.56 116 ARG A O 1
ATOM 946 N N . LEU A 1 117 ? 11.828 -3.573 -12.995 1.00 72.31 117 LEU A N 1
ATOM 947 C CA . LEU A 1 117 ? 10.454 -4.037 -13.193 1.00 72.31 117 LEU A CA 1
ATOM 948 C C . LEU A 1 117 ? 10.380 -5.562 -13.201 1.00 72.31 117 LEU A C 1
ATOM 950 O O . LEU A 1 117 ? 9.572 -6.146 -12.484 1.00 72.31 117 LEU A O 1
ATOM 954 N N . ASP A 1 118 ? 11.264 -6.227 -13.941 1.00 77.00 118 ASP A N 1
ATOM 955 C CA . ASP A 1 118 ? 11.302 -7.687 -13.980 1.00 77.00 118 ASP A CA 1
ATOM 956 C C . ASP A 1 118 ? 11.682 -8.308 -12.632 1.00 77.00 118 ASP A C 1
ATOM 958 O O . ASP A 1 118 ? 11.140 -9.352 -12.263 1.00 77.00 118 ASP A O 1
ATOM 962 N N . ALA A 1 119 ? 12.547 -7.658 -11.850 1.00 76.75 119 ALA A N 1
ATOM 963 C CA . ALA A 1 119 ? 12.855 -8.088 -10.489 1.00 76.75 119 ALA A CA 1
ATOM 964 C C . ALA A 1 119 ? 11.636 -7.963 -9.560 1.00 76.75 119 ALA A C 1
ATOM 966 O O . ALA A 1 119 ? 11.340 -8.898 -8.815 1.00 76.75 119 ALA A O 1
ATOM 967 N N . ILE A 1 120 ? 10.892 -6.856 -9.637 1.00 75.31 120 ILE A N 1
ATOM 968 C CA . ILE A 1 120 ? 9.636 -6.658 -8.898 1.00 75.31 120 ILE A CA 1
ATOM 969 C C . ILE A 1 120 ? 8.601 -7.702 -9.338 1.00 75.31 120 ILE A C 1
ATOM 971 O O . ILE A 1 120 ? 7.950 -8.334 -8.504 1.00 75.31 120 ILE A O 1
ATOM 975 N N . ARG A 1 121 ? 8.516 -7.991 -10.641 1.00 76.38 121 ARG A N 1
ATOM 976 C CA . ARG A 1 121 ? 7.672 -9.069 -11.168 1.00 76.38 121 ARG A CA 1
ATOM 977 C C . ARG A 1 121 ? 8.052 -10.442 -10.664 1.00 76.38 121 ARG A C 1
ATOM 979 O O . ARG A 1 121 ? 7.175 -11.224 -10.301 1.00 76.38 121 ARG A O 1
ATOM 986 N N . ALA A 1 122 ? 9.338 -10.744 -10.604 1.00 79.56 122 ALA A N 1
ATOM 987 C CA . ALA A 1 122 ? 9.821 -12.010 -10.079 1.00 79.56 122 ALA A CA 1
ATOM 988 C C . ALA A 1 122 ? 9.547 -12.160 -8.575 1.00 79.56 122 ALA A C 1
ATOM 990 O O . ALA A 1 122 ? 9.286 -13.274 -8.118 1.00 79.56 122 ALA A O 1
ATOM 991 N N . MET A 1 123 ? 9.573 -11.059 -7.819 1.00 74.56 123 MET A N 1
ATOM 992 C CA . MET A 1 123 ? 9.245 -11.049 -6.395 1.00 74.56 123 MET A CA 1
ATOM 993 C C . MET A 1 123 ? 7.803 -11.518 -6.156 1.00 74.56 123 MET A C 1
ATOM 995 O O . MET A 1 123 ? 7.589 -12.493 -5.439 1.00 74.56 123 MET A O 1
ATOM 999 N N . PHE A 1 124 ? 6.823 -10.912 -6.827 1.00 71.75 124 PHE A N 1
ATOM 1000 C CA . PHE A 1 124 ? 5.403 -11.178 -6.566 1.00 71.75 124 PHE A CA 1
ATOM 1001 C C . PHE A 1 124 ? 4.779 -12.292 -7.430 1.00 71.75 124 PHE A C 1
ATOM 1003 O O . PHE A 1 124 ? 3.582 -12.514 -7.369 1.00 71.75 124 PHE A O 1
ATOM 1010 N N . ARG A 1 125 ? 5.546 -13.042 -8.233 1.00 68.50 125 ARG A N 1
ATOM 1011 C CA . ARG A 1 125 ? 5.017 -14.190 -9.010 1.00 68.50 125 ARG A CA 1
ATOM 1012 C C . ARG A 1 125 ? 4.946 -15.522 -8.242 1.00 68.50 125 ARG A C 1
ATOM 1014 O O . ARG A 1 125 ? 4.470 -16.501 -8.816 1.00 68.50 125 ARG A O 1
ATOM 1021 N N . LYS A 1 126 ? 5.458 -15.589 -7.009 1.00 57.28 126 LYS A N 1
ATOM 1022 C CA . LYS A 1 126 ? 5.466 -16.806 -6.171 1.00 57.28 126 LYS A CA 1
ATOM 1023 C C . LYS A 1 126 ? 4.184 -16.957 -5.361 1.00 57.28 126 LYS A C 1
ATOM 1025 O O . LYS A 1 126 ? 3.735 -18.117 -5.238 1.00 57.28 126 LYS A O 1
#

Foldseek 3Di:
DDKDQPDPLDDPPLVVVVLVVQCVVPDDPDAADKAKEFEAQQPPSVVCQVVNDGRIMDIAGHDVRVCSSVVVCVVLQKDWPAPPHCDRPRHRTYIYHHLVSLPVSDPVPDPCSVVVSVVSVVSPPD

Sequence (126 aa):
MKTELLNDSFNLKYFDVMLQEHIEDNSHEVDGKEMTIAILPPIEPKKYLNPLRPYRSITATGLNEFINITSFLEENGLVCINKDSGSIDGFDCVFFIPEEEFIDIYPENDPAYEQRLDAIRAMFRK